Protein AF-A0A7S4LH95-F1 (afdb_monomer)

Nearest PDB structures (foldseek):
  6rey-assembly1_Q  TM=2.972E-01  e=4.333E-01  Homo sapiens
  3une-assembly1_P  TM=2.884E-01  e=1.531E+00  Mus musculus

pLDDT: mean 92.99, std 7.3, range [41.84, 98.12]

Foldseek 3Di:
DDDDDDDDDDPVCVVCCVPPDDDDPPDDDDDDAAALDQAAKKWKWKDFPVDIDIWMKTFPDGCPDPVDDNCLRHDTPNDDPVRIDTDDDDPVRSVVVHVVVVVVQVCCCVPVVDGDGIDIWMWGAHSVRDIDTD

Sequence (134 aa):
TDATSVEFLSADAIPVFLNKRERRPDSFLQKFVVPKLDHNTSIQCVWTPFMCLVNRRKNVNNLYDTRFSLHDKCVTHEGQPHQTTEVFVGPLVQKRCADVCRRMAAHMQTHERRVLLRIVAYFKMDQSGDTFFL

Mean predicted aligned error: 4.1 Å

Organism: NCBI:txid73025

Structure (mmCIF, N/CA/C/O backbone):
data_AF-A0A7S4LH95-F1
#
_entry.id   AF-A0A7S4LH95-F1
#
loop_
_atom_site.group_PDB
_atom_site.id
_atom_site.type_symbol
_atom_site.label_atom_id
_atom_site.label_alt_id
_atom_site.label_comp_id
_atom_site.label_asym_id
_atom_site.label_entity_id
_atom_site.label_seq_id
_atom_site.pdbx_PDB_ins_code
_atom_site.Cartn_x
_atom_site.Cartn_y
_atom_site.Cartn_z
_atom_site.occupancy
_atom_site.B_iso_or_equiv
_atom_site.auth_seq_id
_atom_site.auth_comp_id
_atom_site.auth_asym_id
_atom_site.auth_atom_id
_atom_site.pdbx_PDB_model_num
ATOM 1 N N . THR A 1 1 ? -13.349 10.222 -16.451 1.00 41.84 1 THR A N 1
ATOM 2 C CA . THR A 1 1 ? -12.191 9.494 -15.895 1.00 41.84 1 THR A CA 1
ATOM 3 C C . THR A 1 1 ? -12.717 8.703 -14.730 1.00 41.84 1 THR A C 1
ATOM 5 O O . THR A 1 1 ? -13.071 9.318 -13.733 1.00 41.84 1 THR A O 1
ATOM 8 N N . ASP A 1 2 ? -12.885 7.390 -14.878 1.00 51.78 2 ASP A N 1
ATOM 9 C CA . ASP A 1 2 ? -13.326 6.564 -13.752 1.00 51.78 2 ASP A CA 1
ATOM 10 C C . ASP A 1 2 ? -12.255 6.604 -12.666 1.00 51.78 2 ASP A C 1
ATOM 12 O O . ASP A 1 2 ? -11.110 6.201 -12.876 1.00 51.78 2 ASP A O 1
ATOM 16 N N . ALA A 1 3 ? -12.608 7.183 -11.522 1.00 67.69 3 ALA A N 1
ATOM 17 C CA . ALA A 1 3 ? -11.744 7.199 -10.359 1.00 67.69 3 ALA A CA 1
ATOM 18 C C . ALA A 1 3 ? -11.803 5.818 -9.700 1.00 67.69 3 ALA A C 1
ATOM 20 O O . ALA A 1 3 ? -12.885 5.326 -9.375 1.00 67.69 3 ALA A O 1
ATOM 21 N N . THR A 1 4 ? -10.644 5.196 -9.476 1.00 75.19 4 THR A N 1
ATOM 22 C CA . THR A 1 4 ? -10.551 4.006 -8.626 1.00 75.19 4 THR A CA 1
ATOM 23 C C . THR A 1 4 ? -11.109 4.350 -7.245 1.00 75.19 4 THR A C 1
ATOM 25 O O . THR A 1 4 ? -10.565 5.208 -6.553 1.00 75.19 4 THR A O 1
ATOM 28 N N . SER A 1 5 ? -12.203 3.699 -6.851 1.00 85.44 5 SER A N 1
ATOM 29 C CA . SER A 1 5 ? -12.816 3.870 -5.532 1.00 85.44 5 SER A CA 1
ATOM 30 C C . SER A 1 5 ? -12.521 2.661 -4.656 1.00 85.44 5 SER A C 1
ATOM 32 O O . SER A 1 5 ? -12.722 1.530 -5.101 1.00 85.44 5 SER A O 1
ATOM 34 N N . VAL A 1 6 ? -12.128 2.894 -3.408 1.00 90.00 6 VAL A N 1
ATOM 35 C CA . VAL A 1 6 ? -11.945 1.841 -2.404 1.00 90.00 6 VAL A CA 1
ATOM 36 C C . VAL A 1 6 ? -13.116 1.888 -1.430 1.00 90.00 6 VAL A C 1
ATOM 38 O O . VAL A 1 6 ? -13.492 2.956 -0.954 1.00 90.00 6 VAL A O 1
ATOM 41 N N . GLU A 1 7 ? -13.692 0.728 -1.132 1.00 91.56 7 GLU A N 1
ATOM 42 C CA . GLU A 1 7 ? -14.726 0.570 -0.112 1.00 91.56 7 GLU A CA 1
ATOM 43 C C . GLU A 1 7 ? -14.220 -0.382 0.969 1.00 91.56 7 GLU A C 1
ATOM 45 O O . GLU A 1 7 ? -13.649 -1.433 0.674 1.00 91.56 7 GLU A O 1
ATOM 50 N N . PHE A 1 8 ? -14.438 -0.013 2.229 1.00 93.62 8 PHE A N 1
ATOM 51 C CA . PHE A 1 8 ? -14.078 -0.838 3.373 1.00 93.62 8 PHE A CA 1
ATOM 52 C C . PHE A 1 8 ? -15.327 -1.507 3.928 1.00 93.62 8 PHE A C 1
ATOM 54 O O . PHE A 1 8 ? -16.322 -0.842 4.212 1.00 93.62 8 PHE A O 1
ATOM 61 N N . LEU A 1 9 ? -15.254 -2.825 4.100 1.00 93.44 9 LEU A N 1
ATOM 62 C CA . LEU A 1 9 ? -16.352 -3.646 4.596 1.00 93.44 9 LEU A CA 1
ATOM 63 C C . LEU A 1 9 ? -15.971 -4.270 5.936 1.00 93.44 9 LEU A C 1
ATOM 65 O O . LEU A 1 9 ? -14.866 -4.793 6.100 1.00 93.44 9 LEU A O 1
ATOM 69 N N . SER A 1 10 ? -16.904 -4.237 6.882 1.00 93.38 10 SER A N 1
ATOM 70 C CA . SER A 1 10 ? -16.844 -5.045 8.094 1.00 93.38 10 SER A CA 1
ATOM 71 C C . SER A 1 10 ? -17.266 -6.488 7.795 1.00 93.38 10 SER A C 1
ATOM 73 O O . SER A 1 10 ? -17.863 -6.782 6.757 1.00 93.38 10 SER A O 1
ATOM 75 N N . ALA A 1 11 ? -16.943 -7.415 8.699 1.00 92.69 11 ALA A N 1
ATOM 76 C CA . ALA A 1 11 ? -17.203 -8.841 8.490 1.00 92.69 11 ALA A CA 1
ATOM 77 C C . ALA A 1 11 ? -18.700 -9.155 8.298 1.00 92.69 11 ALA A C 1
ATOM 79 O O . ALA A 1 11 ? -19.061 -9.984 7.466 1.00 92.69 11 ALA A O 1
ATOM 80 N N . ASP A 1 12 ? -19.566 -8.452 9.023 1.00 94.06 12 ASP A N 1
ATOM 81 C CA . ASP A 1 12 ? -21.025 -8.544 8.947 1.00 94.06 12 ASP A CA 1
ATOM 82 C C . ASP A 1 12 ? -21.604 -7.997 7.631 1.00 94.06 12 ASP A C 1
ATOM 84 O O . ASP A 1 12 ? -22.668 -8.439 7.197 1.00 94.06 12 ASP A O 1
ATOM 88 N N . ALA A 1 13 ? -20.884 -7.106 6.941 1.00 92.12 13 ALA A N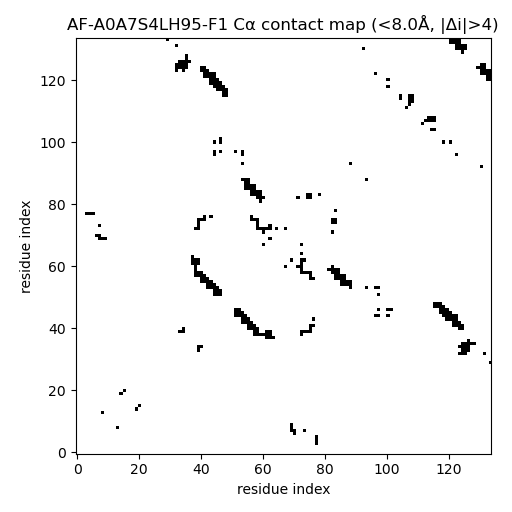 1
ATOM 89 C CA . ALA A 1 13 ? -21.297 -6.569 5.646 1.00 92.12 13 ALA A CA 1
ATOM 90 C C . ALA A 1 13 ? -20.976 -7.513 4.467 1.00 92.12 13 ALA A C 1
ATOM 92 O O . ALA A 1 13 ? -21.587 -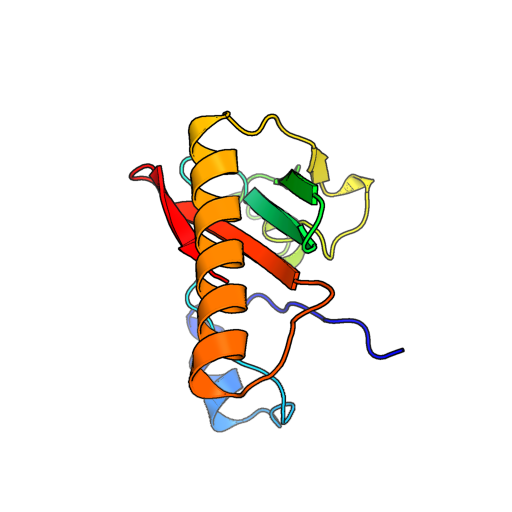7.401 3.400 1.00 92.12 13 ALA A O 1
ATOM 93 N N . ILE A 1 14 ? -20.057 -8.475 4.644 1.00 91.88 14 ILE A N 1
ATOM 94 C CA . ILE A 1 14 ? -19.603 -9.383 3.573 1.00 91.88 14 ILE A CA 1
ATOM 95 C C . ILE A 1 14 ? -20.754 -10.217 2.976 1.00 91.88 14 ILE A C 1
ATOM 97 O O . ILE A 1 14 ? -20.871 -10.246 1.748 1.00 91.88 14 ILE A O 1
ATOM 101 N N . PRO A 1 15 ? -21.644 -10.865 3.758 1.00 93.19 15 PRO A N 1
ATOM 102 C CA . PRO A 1 15 ? -22.735 -11.659 3.189 1.00 93.19 15 PRO A CA 1
ATOM 103 C C . PRO A 1 15 ? -23.695 -10.834 2.326 1.00 93.19 15 PRO A C 1
ATOM 105 O O . PRO A 1 15 ? -24.203 -11.329 1.320 1.00 93.19 15 PRO A O 1
ATOM 108 N N . VAL A 1 16 ? -23.935 -9.574 2.700 1.00 92.19 16 VAL A N 1
ATOM 109 C CA . VAL A 1 16 ? -24.783 -8.653 1.932 1.00 92.19 16 VAL A CA 1
ATOM 110 C C . VAL A 1 16 ? -24.082 -8.245 0.640 1.00 92.19 16 VAL A C 1
ATOM 112 O O . VAL A 1 16 ? -24.687 -8.333 -0.427 1.00 92.19 16 VAL A O 1
ATOM 115 N N . PHE A 1 17 ? -22.802 -7.872 0.719 1.00 90.25 17 PHE A N 1
ATOM 116 C CA . PHE A 1 17 ? -21.993 -7.520 -0.448 1.00 90.25 17 PHE A CA 1
ATOM 117 C C . PHE A 1 17 ? -21.943 -8.656 -1.479 1.00 90.25 17 PHE A C 1
ATOM 119 O O . PHE A 1 17 ? -22.135 -8.423 -2.670 1.00 90.25 17 PHE A O 1
ATOM 126 N N . LEU A 1 18 ? -21.736 -9.897 -1.027 1.00 89.62 18 LEU A N 1
ATOM 127 C CA . LEU A 1 18 ? -21.617 -11.047 -1.919 1.00 89.62 18 LEU A CA 1
ATOM 128 C C . LEU A 1 18 ? -22.945 -11.445 -2.569 1.00 89.62 18 LEU A C 1
ATOM 130 O O . LEU A 1 18 ? -22.938 -11.814 -3.742 1.00 89.62 18 LEU A O 1
ATOM 134 N N . ASN A 1 19 ? -24.059 -11.394 -1.837 1.00 90.88 19 ASN A N 1
ATOM 135 C CA . ASN A 1 19 ? -25.303 -12.028 -2.288 1.00 90.88 19 ASN A CA 1
ATOM 136 C C . ASN A 1 19 ? -26.385 -11.053 -2.757 1.00 90.88 19 ASN A C 1
ATOM 138 O O . ASN A 1 19 ? -27.288 -11.465 -3.476 1.00 90.88 19 ASN A O 1
ATOM 142 N N . LYS A 1 20 ? -26.349 -9.791 -2.312 1.00 88.38 20 LYS A N 1
ATOM 143 C CA . LYS A 1 20 ? -27.468 -8.852 -2.498 1.00 88.38 20 LYS A CA 1
ATOM 144 C C . LYS A 1 20 ? -27.118 -7.620 -3.322 1.00 88.38 20 LYS A C 1
ATOM 146 O O . LYS A 1 20 ? -28.026 -6.945 -3.793 1.00 88.38 20 LYS A O 1
ATOM 151 N N . ARG A 1 21 ? -25.832 -7.294 -3.462 1.00 85.25 21 ARG A N 1
ATOM 152 C CA . ARG A 1 21 ? -25.387 -6.080 -4.149 1.00 85.25 21 ARG A CA 1
ATOM 153 C C . ARG A 1 21 ? -24.977 -6.390 -5.582 1.00 85.25 21 ARG A C 1
ATOM 155 O O . ARG A 1 21 ? -24.271 -7.364 -5.836 1.00 85.25 21 ARG A O 1
ATOM 162 N N . GLU A 1 22 ? -25.381 -5.523 -6.504 1.00 84.19 22 GLU A N 1
ATOM 163 C CA . GLU A 1 22 ? -24.846 -5.533 -7.860 1.00 84.19 22 GLU A CA 1
ATOM 164 C C . GLU A 1 22 ? -23.349 -5.205 -7.813 1.00 84.19 22 GLU A C 1
ATOM 166 O O . GLU A 1 22 ? -22.921 -4.207 -7.224 1.00 84.19 22 GLU A O 1
ATOM 171 N N . ARG A 1 23 ? -22.538 -6.098 -8.380 1.00 79.94 23 ARG A N 1
ATOM 172 C CA . ARG A 1 23 ? -21.083 -5.976 -8.349 1.00 79.94 23 ARG A CA 1
ATOM 173 C C . ARG A 1 23 ? -20.633 -5.151 -9.537 1.00 79.94 23 ARG A C 1
ATOM 175 O O . ARG A 1 23 ? -21.098 -5.362 -10.654 1.00 79.94 23 ARG A O 1
ATOM 182 N N . ARG A 1 24 ? -19.664 -4.266 -9.316 1.00 82.06 24 ARG A N 1
ATOM 183 C CA . ARG A 1 24 ? -18.976 -3.636 -10.441 1.00 82.06 24 ARG A CA 1
ATOM 184 C C . ARG A 1 24 ? -18.147 -4.707 -11.161 1.00 82.06 24 ARG A C 1
ATOM 186 O O . ARG A 1 24 ? -17.419 -5.426 -10.469 1.00 82.06 24 ARG A O 1
ATOM 193 N N . PRO A 1 25 ? -18.243 -4.820 -12.496 1.00 79.06 25 PRO A N 1
ATOM 194 C CA . PRO A 1 25 ? -17.604 -5.899 -13.252 1.00 79.06 25 PRO A CA 1
ATOM 195 C C . PRO A 1 25 ? -16.081 -5.954 -13.057 1.00 79.06 25 PRO A C 1
ATOM 197 O O . PRO A 1 25 ? -15.523 -7.044 -13.013 1.00 79.06 25 PRO A O 1
ATOM 200 N N . ASP A 1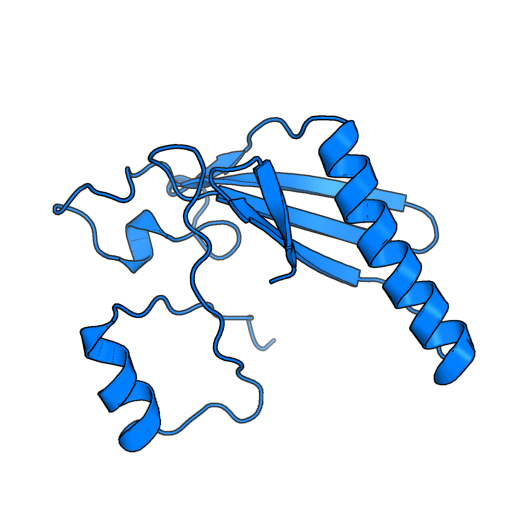 26 ? -15.440 -4.809 -12.801 1.00 84.88 26 ASP A N 1
ATOM 201 C CA . ASP A 1 26 ? -13.982 -4.687 -12.642 1.00 84.88 26 ASP A CA 1
ATOM 202 C C . ASP A 1 26 ? -13.545 -4.476 -11.180 1.00 84.88 26 ASP A C 1
ATOM 204 O O . ASP A 1 26 ? -12.567 -3.787 -10.889 1.00 84.88 26 ASP A O 1
ATOM 208 N N . SER A 1 27 ? -14.304 -5.032 -10.232 1.00 86.12 27 SER A N 1
ATOM 209 C CA . SER A 1 27 ? -13.972 -4.979 -8.805 1.00 86.12 27 SER A CA 1
ATOM 210 C C . SER A 1 27 ? -13.423 -6.308 -8.299 1.00 86.12 27 SER A C 1
ATOM 212 O O . SER A 1 27 ? -13.841 -7.383 -8.726 1.00 86.12 27 SER A O 1
ATOM 214 N N . PHE A 1 28 ? -12.501 -6.238 -7.343 1.00 88.56 28 PHE A N 1
ATOM 215 C CA . PHE A 1 28 ? -12.003 -7.401 -6.621 1.00 88.56 28 PHE A CA 1
ATOM 216 C C . PHE A 1 28 ? -12.139 -7.174 -5.118 1.00 88.56 28 PHE A C 1
ATOM 218 O O . PHE A 1 28 ? -12.021 -6.054 -4.623 1.00 88.56 28 PHE A O 1
ATOM 225 N N . LEU A 1 29 ? -12.419 -8.255 -4.391 1.00 90.38 29 LEU A N 1
ATOM 226 C CA . LEU A 1 29 ? -12.452 -8.243 -2.936 1.00 90.38 29 LEU A CA 1
ATOM 227 C C . LEU A 1 29 ? -11.092 -8.679 -2.409 1.00 90.38 29 LEU A C 1
ATOM 229 O O . LEU A 1 29 ? -10.568 -9.719 -2.807 1.00 90.38 29 LEU A O 1
ATOM 233 N N . GLN A 1 30 ? -10.563 -7.919 -1.460 1.00 91.62 30 GLN A N 1
ATOM 234 C CA . GLN A 1 30 ? -9.311 -8.243 -0.803 1.00 91.62 30 GLN A CA 1
ATOM 235 C C . GLN A 1 30 ? -9.489 -8.271 0.711 1.00 91.62 30 GLN A C 1
ATOM 237 O O . GLN A 1 30 ? -10.165 -7.426 1.299 1.00 91.62 30 GLN A O 1
ATOM 242 N N . LYS A 1 31 ? -8.841 -9.240 1.364 1.00 93.44 31 LYS A N 1
ATOM 243 C CA . LYS A 1 31 ? -8.745 -9.270 2.823 1.00 93.44 31 LYS A CA 1
ATOM 244 C C . LYS A 1 31 ? -7.995 -8.033 3.320 1.00 93.44 31 LYS A C 1
ATOM 246 O O . LYS A 1 31 ? -6.903 -7.725 2.847 1.00 93.44 31 LYS A O 1
ATOM 251 N N . PHE A 1 32 ? -8.546 -7.372 4.333 1.00 94.50 32 PHE A N 1
ATOM 252 C CA . PHE A 1 32 ? -7.868 -6.263 4.990 1.00 94.50 32 PHE A CA 1
ATOM 253 C C . PHE A 1 32 ? -6.586 -6.742 5.692 1.00 94.50 32 PHE A C 1
ATOM 255 O O . PHE A 1 32 ? -6.628 -7.625 6.552 1.00 94.50 32 PHE A O 1
ATOM 262 N N . VAL A 1 33 ? -5.447 -6.144 5.340 1.00 95.94 33 VAL A N 1
ATOM 263 C CA . VAL A 1 33 ? -4.169 -6.362 6.033 1.00 95.94 33 VAL A CA 1
ATOM 264 C C . VAL A 1 33 ? -4.101 -5.415 7.225 1.00 95.94 33 VAL A C 1
ATOM 266 O O . VAL A 1 33 ? -4.089 -4.193 7.049 1.00 95.94 33 VAL A O 1
ATOM 269 N N . VAL A 1 34 ? -4.089 -5.986 8.430 1.00 94.19 34 VAL A N 1
ATOM 270 C CA . VAL A 1 34 ? -4.026 -5.223 9.680 1.00 94.19 34 VAL A CA 1
ATOM 271 C C . VAL A 1 34 ? -2.618 -4.642 9.840 1.00 94.19 34 VAL A C 1
ATOM 273 O O . VAL A 1 34 ? -1.654 -5.408 9.816 1.00 94.19 34 VAL A O 1
ATOM 276 N N . PRO A 1 35 ? -2.475 -3.314 9.994 1.00 93.81 35 PRO A N 1
ATOM 277 C CA . PRO A 1 35 ? -1.173 -2.675 10.155 1.00 93.81 35 PRO A CA 1
ATOM 278 C C . PRO A 1 35 ? -0.484 -3.087 11.464 1.00 93.81 35 PRO A C 1
ATOM 280 O O . PRO A 1 35 ? -1.124 -3.508 12.426 1.00 93.81 35 PRO A O 1
ATOM 283 N N . LYS A 1 36 ? 0.840 -2.898 11.517 1.00 89.06 36 LYS A N 1
ATOM 284 C CA . LYS A 1 36 ? 1.641 -3.083 12.739 1.00 89.06 36 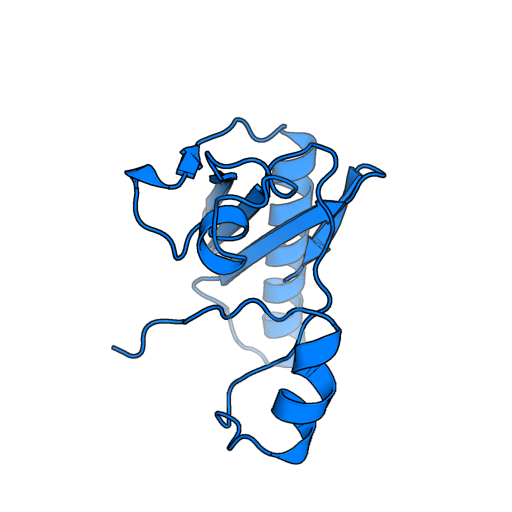LYS A CA 1
ATOM 285 C C . LYS A 1 36 ? 1.277 -2.118 13.869 1.00 89.06 36 LYS A C 1
ATOM 287 O O . LYS A 1 36 ? 1.413 -2.463 15.037 1.00 89.06 36 LYS A O 1
ATOM 292 N N . LEU A 1 37 ? 0.884 -0.900 13.510 1.00 91.44 37 LEU A N 1
ATOM 293 C CA . LEU A 1 37 ? 0.485 0.141 14.452 1.00 91.44 37 LEU A CA 1
ATOM 294 C C . LEU A 1 37 ? -1.036 0.299 14.453 1.00 91.44 37 LEU A C 1
ATOM 296 O O . LEU A 1 37 ? -1.756 -0.362 13.716 1.00 91.44 37 LEU A O 1
ATOM 300 N N . ASP A 1 38 ? -1.516 1.204 15.283 1.00 95.81 38 ASP A N 1
ATOM 301 C CA . ASP A 1 38 ? -2.920 1.515 15.515 1.00 95.81 38 ASP A CA 1
ATOM 302 C C . ASP A 1 38 ? -3.577 2.371 14.422 1.00 95.81 38 ASP A C 1
ATOM 304 O O . ASP A 1 38 ? -4.785 2.568 14.446 1.00 95.81 38 ASP A O 1
ATOM 308 N N . HIS A 1 39 ? -2.821 2.844 13.434 1.00 96.94 39 HIS A N 1
ATOM 309 C CA . HIS A 1 39 ? -3.337 3.605 12.296 1.00 96.94 39 HIS A CA 1
ATOM 310 C C . HIS A 1 39 ? -3.217 2.811 10.998 1.00 96.94 39 HIS A C 1
ATOM 312 O O . HIS A 1 39 ? -2.189 2.169 10.749 1.00 96.94 39 HIS A O 1
ATOM 318 N N . ASN A 1 40 ? -4.222 2.907 10.118 1.00 96.94 40 ASN A N 1
ATOM 319 C CA . ASN A 1 40 ? -4.092 2.306 8.797 1.00 96.94 40 ASN A CA 1
ATOM 320 C C . ASN A 1 40 ? -2.965 2.975 8.003 1.00 96.94 40 ASN A C 1
ATOM 322 O O . ASN A 1 40 ? -2.791 4.195 8.031 1.00 96.94 40 ASN A O 1
ATOM 326 N N . THR A 1 41 ? -2.205 2.160 7.278 1.00 96.44 41 THR A N 1
ATOM 327 C CA . THR A 1 41 ? -1.143 2.629 6.393 1.00 96.44 41 THR A CA 1
ATOM 328 C C . THR A 1 41 ? -1.203 1.894 5.068 1.00 96.44 41 THR A C 1
ATOM 330 O O . THR A 1 41 ? -1.663 0.755 4.988 1.00 96.44 41 THR A O 1
ATOM 333 N N . SER A 1 42 ? -0.713 2.546 4.024 1.00 96.12 42 SER A N 1
ATOM 334 C CA . SER A 1 42 ? -0.467 1.923 2.729 1.00 96.12 42 SER A CA 1
ATOM 335 C C . SER A 1 42 ? 0.763 2.539 2.094 1.00 96.12 42 SER A C 1
ATOM 337 O O . SER A 1 42 ? 1.112 3.692 2.358 1.00 96.12 42 SER A O 1
ATOM 339 N N . ILE A 1 43 ? 1.407 1.767 1.236 1.00 97.38 43 ILE A N 1
ATOM 340 C CA . ILE A 1 43 ? 2.568 2.176 0.464 1.00 97.38 43 ILE A CA 1
ATOM 341 C C . ILE A 1 43 ? 2.157 2.169 -1.004 1.00 97.38 43 ILE A C 1
ATOM 343 O O . ILE A 1 43 ? 1.732 1.138 -1.512 1.00 97.38 43 ILE A O 1
ATOM 347 N N . GLN A 1 44 ? 2.293 3.296 -1.686 1.00 97.38 44 GLN A N 1
ATOM 348 C CA . GLN A 1 44 ? 2.147 3.390 -3.130 1.00 97.38 44 GLN A CA 1
ATOM 349 C C . GLN A 1 44 ? 3.527 3.310 -3.779 1.00 97.38 44 GLN A C 1
ATOM 351 O O . GLN A 1 44 ? 4.443 4.045 -3.413 1.00 97.38 44 GLN A O 1
ATOM 356 N N . CYS A 1 45 ? 3.653 2.440 -4.771 1.00 97.81 45 CYS A N 1
ATOM 357 C CA . CYS A 1 45 ? 4.816 2.316 -5.630 1.00 97.81 45 CYS A CA 1
ATOM 358 C C . CYS A 1 45 ? 4.425 2.742 -7.048 1.00 97.81 45 CYS A C 1
ATOM 360 O O . CYS A 1 45 ? 3.602 2.091 -7.694 1.00 97.81 45 CYS A O 1
ATOM 362 N N . VAL A 1 46 ? 5.011 3.833 -7.533 1.00 97.62 46 VAL A N 1
ATOM 363 C CA . VAL A 1 46 ? 4.878 4.282 -8.919 1.00 97.62 46 VAL A CA 1
ATOM 364 C C . VAL A 1 46 ? 6.152 3.901 -9.654 1.00 97.62 46 VAL A C 1
ATOM 366 O O . VAL A 1 46 ? 7.204 4.508 -9.460 1.00 97.62 46 VAL A O 1
ATOM 369 N N . TRP A 1 47 ? 6.056 2.877 -10.491 1.00 98.12 47 TRP A N 1
ATOM 370 C CA . TRP A 1 47 ? 7.177 2.338 -11.249 1.00 98.12 47 TRP A CA 1
ATOM 371 C C . TRP A 1 47 ? 7.053 2.683 -12.732 1.00 98.12 47 TRP A C 1
ATOM 373 O O . TRP A 1 47 ? 5.962 2.672 -13.301 1.00 98.12 47 TRP A O 1
ATOM 383 N N . THR A 1 48 ? 8.194 2.957 -13.352 1.00 97.44 48 THR A N 1
ATOM 384 C CA . THR A 1 48 ? 8.412 3.079 -14.798 1.00 97.44 48 THR A CA 1
ATOM 385 C C . THR A 1 48 ? 9.737 2.380 -15.138 1.00 97.44 48 THR A C 1
ATOM 387 O O . THR A 1 48 ? 10.528 2.121 -14.224 1.00 97.44 48 THR A O 1
ATOM 390 N N . PRO A 1 49 ? 10.058 2.142 -16.420 1.00 95.25 49 PRO A N 1
ATOM 391 C CA . PRO A 1 49 ? 11.356 1.580 -16.801 1.00 95.25 49 PRO A CA 1
ATOM 392 C C . PRO A 1 49 ? 12.576 2.371 -16.294 1.00 95.25 49 PRO A C 1
ATOM 394 O O . PRO A 1 49 ? 13.640 1.788 -16.106 1.00 95.25 49 PRO A O 1
ATOM 397 N N . PHE A 1 50 ? 12.425 3.677 -16.047 1.00 94.69 50 PHE A N 1
ATOM 398 C CA . PHE A 1 50 ? 13.531 4.575 -15.695 1.00 94.69 50 PHE A CA 1
ATOM 399 C C . PHE A 1 50 ? 13.593 4.934 -14.207 1.00 94.69 50 PHE A C 1
ATOM 401 O O . PHE A 1 50 ? 14.658 5.278 -13.700 1.00 94.69 50 PHE A O 1
ATOM 408 N N . MET A 1 51 ? 12.467 4.874 -13.493 1.00 95.19 51 MET A N 1
ATOM 409 C CA . MET A 1 51 ? 12.388 5.285 -12.090 1.00 95.19 51 MET A CA 1
ATOM 410 C C . MET A 1 51 ? 11.342 4.504 -11.299 1.00 95.19 51 MET A C 1
ATOM 412 O O . MET A 1 51 ? 10.371 3.987 -11.852 1.00 95.19 51 MET A O 1
ATOM 416 N N . CYS A 1 52 ? 11.515 4.487 -9.979 1.00 96.12 52 CYS A N 1
ATOM 417 C CA . CYS A 1 52 ? 10.564 3.916 -9.039 1.00 96.12 52 CYS A CA 1
ATOM 418 C C . CYS A 1 52 ? 10.412 4.847 -7.834 1.00 96.12 52 CYS A C 1
ATOM 420 O O . CYS A 1 52 ? 11.362 5.024 -7.074 1.00 96.12 52 CYS A O 1
ATOM 422 N N . LEU A 1 53 ? 9.224 5.422 -7.659 1.00 97.00 53 LEU A N 1
ATOM 423 C CA . LEU A 1 53 ? 8.873 6.262 -6.517 1.00 97.00 53 LEU A CA 1
ATOM 424 C C . LEU A 1 53 ? 8.051 5.446 -5.522 1.00 97.00 53 LEU A C 1
ATOM 426 O O . LEU A 1 53 ? 7.094 4.782 -5.918 1.00 97.00 53 LEU A O 1
ATOM 430 N N . VAL A 1 54 ? 8.402 5.504 -4.239 1.00 97.62 54 VAL A N 1
ATOM 431 C CA . VAL A 1 54 ? 7.696 4.769 -3.185 1.00 97.62 54 VAL A CA 1
ATOM 432 C C . VAL A 1 54 ? 7.309 5.724 -2.066 1.00 97.62 54 VAL A C 1
ATOM 434 O O . VAL A 1 54 ? 8.172 6.226 -1.353 1.00 97.62 54 VAL A O 1
ATOM 437 N N . ASN A 1 55 ? 6.007 5.926 -1.888 1.00 96.94 55 ASN A N 1
ATOM 438 C CA . ASN A 1 55 ? 5.437 6.824 -0.888 1.00 96.94 55 ASN A CA 1
ATOM 439 C C . ASN A 1 55 ? 4.568 6.032 0.083 1.00 96.94 55 ASN A C 1
ATOM 441 O O . ASN A 1 55 ? 3.895 5.087 -0.320 1.00 96.94 55 ASN A O 1
ATOM 445 N N . ARG A 1 56 ? 4.531 6.423 1.356 1.00 97.00 56 ARG A N 1
ATOM 446 C CA . ARG A 1 56 ? 3.628 5.826 2.348 1.00 97.00 56 ARG A CA 1
ATOM 447 C C . ARG A 1 56 ? 2.737 6.891 2.944 1.00 97.00 56 ARG A C 1
ATOM 449 O O . ARG A 1 56 ? 3.218 7.947 3.344 1.00 97.00 56 ARG A O 1
ATOM 456 N N . ARG A 1 57 ? 1.452 6.565 3.061 1.00 97.06 57 ARG A N 1
ATOM 457 C CA . ARG A 1 57 ? 0.476 7.364 3.800 1.00 97.06 57 ARG A CA 1
ATOM 458 C C . ARG A 1 57 ? -0.021 6.618 5.027 1.00 97.06 57 ARG A C 1
ATOM 460 O O . ARG A 1 57 ? -0.155 5.393 5.003 1.00 97.06 57 ARG A O 1
ATOM 467 N N . LYS A 1 58 ? -0.284 7.377 6.087 1.00 97.50 58 LYS A N 1
ATOM 468 C CA . LYS A 1 58 ? -0.906 6.932 7.335 1.00 97.50 58 LYS A CA 1
ATOM 469 C C . LYS A 1 58 ? -2.176 7.727 7.576 1.00 97.50 58 LYS A C 1
ATOM 471 O O . LYS A 1 58 ? -2.165 8.943 7.423 1.00 97.50 58 LYS A O 1
ATOM 476 N N . ASN A 1 59 ? -3.243 7.048 7.969 1.00 97.94 59 ASN A N 1
ATOM 477 C CA . ASN A 1 59 ? -4.482 7.692 8.382 1.00 97.94 59 ASN A CA 1
ATOM 478 C C . ASN A 1 59 ? -4.288 8.452 9.709 1.00 97.94 59 ASN A C 1
ATOM 480 O O . ASN A 1 59 ? -3.581 7.977 10.598 1.00 97.94 59 ASN A O 1
ATOM 484 N N . VAL A 1 60 ? -4.887 9.635 9.845 1.00 97.56 60 VAL A N 1
ATOM 485 C CA . VAL A 1 60 ? -4.791 10.440 11.079 1.00 97.56 60 VAL A CA 1
ATOM 486 C C . VAL A 1 60 ? -5.593 9.847 12.236 1.00 97.56 60 VAL A C 1
ATOM 488 O O . VAL A 1 60 ? -5.206 10.006 13.391 1.00 97.56 60 VAL A O 1
ATOM 491 N N . ASN A 1 61 ? -6.673 9.130 11.938 1.00 97.62 61 ASN A N 1
ATOM 492 C CA . ASN A 1 61 ? -7.539 8.491 12.916 1.00 97.62 61 ASN A CA 1
ATOM 493 C C . ASN A 1 61 ? -6.993 7.115 13.300 1.00 97.62 61 ASN A C 1
ATOM 495 O O . ASN A 1 61 ? -6.460 6.371 12.471 1.00 97.62 61 ASN A O 1
ATOM 499 N N . ASN A 1 62 ? -7.132 6.775 14.578 1.00 96.81 62 ASN A N 1
ATOM 500 C CA . ASN A 1 62 ? -6.812 5.448 15.086 1.00 96.81 62 ASN A CA 1
ATOM 501 C C . ASN A 1 62 ? -7.866 4.446 14.580 1.00 96.81 62 ASN A C 1
ATOM 503 O O . ASN A 1 62 ? -9.063 4.727 14.617 1.00 96.81 62 ASN A O 1
ATOM 507 N N . LEU A 1 63 ? -7.430 3.276 14.112 1.00 95.62 63 LEU A N 1
ATOM 508 C CA . LEU A 1 63 ? -8.260 2.228 13.512 1.00 95.62 63 LEU A CA 1
ATOM 509 C C . LEU A 1 63 ? -9.345 1.708 14.470 1.00 95.62 63 LEU A C 1
ATOM 511 O O . LEU A 1 63 ? -10.441 1.329 14.041 1.00 95.62 63 LEU A O 1
ATOM 515 N N . TYR A 1 64 ? -9.058 1.736 15.768 1.00 94.69 64 TYR A N 1
ATOM 516 C CA . TYR A 1 64 ? -9.919 1.230 16.832 1.00 94.69 64 TYR A CA 1
ATOM 517 C C . TYR A 1 64 ? -10.814 2.307 17.455 1.00 94.69 64 TYR A C 1
ATOM 519 O O . TYR A 1 64 ? -11.659 1.986 18.285 1.00 94.69 64 TYR A O 1
ATOM 527 N N . ASP A 1 65 ? -10.683 3.569 17.042 1.00 95.94 65 ASP A N 1
ATOM 528 C CA . ASP A 1 65 ? -11.542 4.644 17.535 1.00 95.94 65 ASP A CA 1
ATOM 529 C C . ASP A 1 65 ? -12.982 4.452 17.034 1.00 95.94 65 ASP A C 1
ATOM 531 O O . ASP A 1 65 ? -13.239 4.378 15.834 1.00 95.94 65 ASP A O 1
ATOM 535 N N . THR A 1 66 ? -13.956 4.329 17.929 1.00 94.94 66 THR A N 1
ATOM 536 C CA . THR A 1 66 ? -15.356 4.078 17.550 1.00 94.94 66 THR A CA 1
ATOM 537 C C . THR A 1 66 ? -16.100 5.341 17.124 1.00 94.94 66 THR A C 1
ATOM 539 O O . THR A 1 66 ? -17.218 5.241 16.627 1.00 94.94 66 THR A O 1
ATOM 542 N N . ARG A 1 67 ? -15.500 6.525 17.296 1.00 96.50 67 ARG A N 1
ATOM 543 C CA . ARG A 1 67 ? -16.115 7.813 16.937 1.00 96.50 67 ARG A CA 1
ATOM 544 C C . ARG A 1 67 ? -1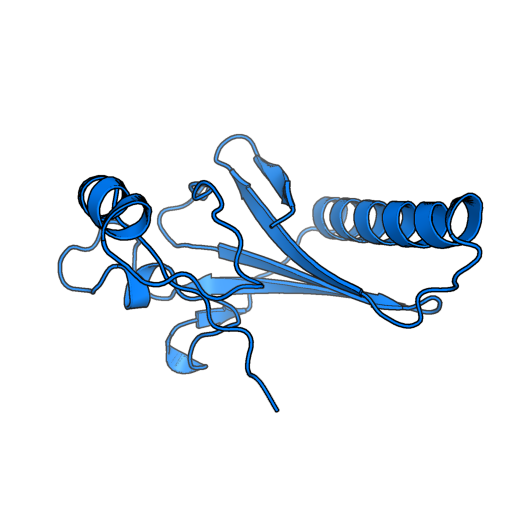6.113 8.072 15.433 1.00 96.50 67 ARG A C 1
ATOM 546 O O . ARG A 1 67 ? -16.909 8.872 14.954 1.00 96.50 67 ARG A O 1
ATOM 553 N N . PHE A 1 68 ? -15.220 7.411 14.700 1.00 95.25 68 PHE A N 1
ATOM 554 C CA . PHE A 1 68 ? -15.060 7.576 13.259 1.00 95.25 68 PHE A CA 1
ATOM 555 C C . PHE A 1 68 ? -15.614 6.371 12.501 1.00 95.25 68 PHE A C 1
ATOM 557 O O . PHE A 1 68 ? -15.552 5.231 12.974 1.00 95.25 68 PHE A O 1
ATOM 564 N N . SER A 1 69 ? -16.118 6.618 11.290 1.00 94.69 69 SER A N 1
ATOM 565 C CA . SER A 1 69 ? -16.587 5.551 10.408 1.00 94.69 69 SER A CA 1
ATOM 566 C C . SER A 1 69 ? -15.437 4.621 9.993 1.00 94.69 69 SER A C 1
ATOM 568 O O . SER A 1 69 ? -14.259 4.980 10.069 1.00 94.69 69 SER A O 1
ATOM 570 N N . LEU A 1 70 ? -15.761 3.409 9.527 1.00 94.31 70 LEU A N 1
ATOM 571 C CA . LEU A 1 70 ? -14.745 2.485 9.007 1.00 94.31 70 LEU A CA 1
ATOM 572 C C . LEU A 1 70 ? -13.952 3.125 7.859 1.00 94.31 70 LEU A C 1
ATOM 574 O O . LEU A 1 70 ? -12.729 3.033 7.825 1.00 94.31 70 LEU A O 1
ATOM 578 N N . HIS A 1 71 ? -14.648 3.830 6.968 1.00 94.69 71 HIS A N 1
ATOM 579 C CA . HIS A 1 71 ? -14.028 4.558 5.871 1.00 94.69 71 HIS A CA 1
ATOM 580 C C . HIS A 1 71 ? -13.024 5.602 6.382 1.00 94.69 71 HIS A C 1
ATOM 582 O O . HIS A 1 71 ? -11.857 5.567 5.998 1.00 94.69 71 HIS A O 1
ATOM 588 N N . ASP A 1 72 ? -13.427 6.468 7.315 1.00 95.62 72 ASP A N 1
ATOM 589 C CA . ASP A 1 72 ? -12.580 7.571 7.795 1.00 95.62 72 ASP A CA 1
ATOM 590 C C . ASP A 1 72 ? -11.312 7.106 8.515 1.00 95.62 72 ASP A C 1
ATOM 592 O O . ASP A 1 72 ? -10.326 7.842 8.558 1.00 95.62 72 ASP A O 1
ATOM 596 N N . LYS A 1 73 ? -11.318 5.888 9.065 1.00 95.88 73 LYS A N 1
ATOM 597 C CA . LYS A 1 73 ? -10.165 5.275 9.741 1.00 95.88 73 LYS A CA 1
ATOM 598 C C . LYS A 1 73 ? -9.282 4.441 8.824 1.00 95.88 73 LYS A C 1
ATOM 600 O O . LYS A 1 73 ? -8.109 4.209 9.126 1.00 95.88 73 LYS A O 1
ATOM 605 N N . CYS A 1 74 ? -9.843 3.939 7.730 1.00 96.00 74 CYS A N 1
ATOM 606 C CA . CYS A 1 74 ? -9.132 3.075 6.801 1.00 96.00 74 CYS A CA 1
ATOM 607 C C . CYS A 1 74 ? -8.610 3.819 5.572 1.00 96.00 74 CYS A C 1
ATOM 609 O O . CYS A 1 74 ? -7.732 3.287 4.902 1.00 96.00 74 CYS A O 1
ATOM 611 N N . VAL A 1 75 ? -9.070 5.034 5.290 1.00 95.38 75 VAL A N 1
ATOM 612 C CA . VAL A 1 75 ? -8.682 5.733 4.065 1.00 95.38 75 VAL A CA 1
ATOM 613 C C . VAL A 1 75 ? -7.181 6.081 4.015 1.00 95.38 75 VAL A C 1
ATOM 615 O O . VAL A 1 75 ? -6.604 6.466 5.039 1.00 95.38 75 VAL A O 1
ATOM 618 N N . THR A 1 76 ? -6.532 5.953 2.850 1.00 95.31 76 THR A N 1
ATOM 619 C CA . THR A 1 76 ? -5.133 6.373 2.626 1.00 95.31 76 THR A CA 1
ATOM 620 C C . THR A 1 76 ? -4.913 7.227 1.362 1.00 95.31 76 THR A C 1
ATOM 622 O O . THR A 1 76 ? -4.989 8.452 1.420 1.00 95.31 76 THR A O 1
ATOM 625 N N . HIS A 1 77 ? -4.568 6.648 0.210 1.00 93.81 77 HIS A N 1
ATOM 626 C CA . HIS A 1 77 ? -4.248 7.439 -0.995 1.00 93.81 77 HIS A CA 1
ATOM 627 C C . HIS A 1 77 ? -5.492 7.979 -1.702 1.00 93.81 77 HIS A C 1
ATOM 629 O O . HIS A 1 77 ? -5.414 8.980 -2.406 1.00 93.81 77 HIS A O 1
ATOM 635 N N . GLU A 1 78 ? -6.617 7.313 -1.498 1.00 91.69 78 GLU A N 1
ATOM 636 C CA . GLU A 1 78 ? -7.945 7.628 -2.006 1.00 91.69 78 GLU A CA 1
ATOM 637 C C . GLU A 1 78 ? -8.677 8.690 -1.166 1.00 91.69 78 GLU A C 1
ATOM 639 O O . GLU A 1 78 ? -9.726 9.184 -1.572 1.00 91.69 78 GLU A O 1
ATOM 644 N N . GLY A 1 79 ? -8.125 9.047 -0.002 1.00 90.00 79 GLY A N 1
ATOM 645 C CA . GLY A 1 79 ? -8.705 10.017 0.923 1.00 90.00 79 GLY A CA 1
ATOM 646 C C . GLY A 1 79 ? -8.288 11.456 0.656 1.00 90.00 79 GLY A C 1
ATOM 647 O O . GLY A 1 79 ? -7.368 11.750 -0.112 1.00 90.00 79 GLY A O 1
ATOM 648 N N . GLN A 1 80 ? -8.948 12.372 1.360 1.00 91.88 80 GLN A N 1
ATOM 649 C CA . GLN A 1 80 ? -8.611 13.789 1.333 1.00 91.88 80 GLN A CA 1
ATOM 650 C C . GLN A 1 80 ? -7.279 14.057 2.056 1.00 91.88 80 GLN A C 1
ATOM 652 O O . GLN A 1 80 ? -6.934 13.345 3.005 1.00 91.88 80 GLN A O 1
ATOM 657 N N . PRO A 1 81 ? -6.538 15.119 1.682 1.00 91.75 81 PRO A N 1
ATOM 658 C CA . PRO A 1 81 ? -5.233 15.414 2.274 1.00 91.75 81 PRO A CA 1
ATOM 659 C C . PRO A 1 81 ? -5.238 15.533 3.803 1.00 91.75 81 PRO A C 1
ATOM 661 O O . PRO A 1 81 ? -4.292 15.103 4.442 1.00 91.75 81 PRO A O 1
ATOM 664 N N . HIS A 1 82 ? -6.309 16.057 4.407 1.00 94.50 82 HIS A N 1
ATOM 665 C CA . HIS A 1 82 ? -6.409 16.222 5.863 1.00 94.50 82 HIS A CA 1
ATOM 666 C C . HIS A 1 82 ? -6.663 14.908 6.624 1.00 94.50 82 HIS A C 1
ATOM 668 O O . HIS A 1 82 ? -6.499 14.866 7.840 1.00 94.50 82 HIS A O 1
ATOM 674 N N . GLN A 1 83 ? -7.067 13.837 5.934 1.00 95.75 83 GLN A N 1
ATOM 675 C CA . GLN A 1 83 ? -7.344 12.536 6.553 1.00 95.75 83 GLN A CA 1
ATOM 676 C C . GLN A 1 83 ? -6.076 11.692 6.711 1.00 95.75 83 GLN A C 1
ATOM 678 O O . GLN A 1 83 ? -6.100 10.639 7.351 1.00 95.75 83 GLN A O 1
ATOM 683 N N . THR A 1 84 ? -4.960 12.114 6.107 1.00 96.88 84 THR A N 1
ATOM 684 C CA . THR A 1 84 ? -3.740 11.309 6.056 1.00 96.88 84 THR A CA 1
ATOM 685 C C . THR A 1 84 ? -2.483 12.152 6.153 1.00 96.88 84 THR A C 1
ATOM 687 O O . THR A 1 84 ? -2.475 13.338 5.851 1.00 96.88 84 THR A O 1
ATOM 690 N N . THR A 1 85 ? -1.390 11.524 6.563 1.00 97.12 85 THR A N 1
ATOM 691 C CA . THR A 1 85 ? -0.061 12.130 6.570 1.00 97.12 85 THR A CA 1
ATOM 692 C C . THR A 1 85 ? 0.922 11.248 5.822 1.00 97.12 85 THR A C 1
ATOM 694 O O . THR A 1 85 ? 0.806 10.017 5.815 1.00 97.12 85 THR A O 1
ATOM 697 N N . GLU A 1 86 ? 1.892 11.876 5.164 1.00 96.50 86 GLU A N 1
ATOM 698 C CA . GLU A 1 86 ? 3.012 11.152 4.576 1.00 96.50 86 GLU A CA 1
ATOM 699 C C . GLU A 1 86 ? 3.962 10.681 5.671 1.00 96.50 86 GLU A C 1
ATOM 701 O O . GLU A 1 86 ? 4.219 11.376 6.655 1.00 96.50 86 GLU A O 1
ATOM 706 N N . VAL A 1 87 ? 4.473 9.466 5.505 1.00 95.56 87 VAL A N 1
ATOM 707 C CA . VAL A 1 87 ? 5.374 8.846 6.471 1.00 95.56 8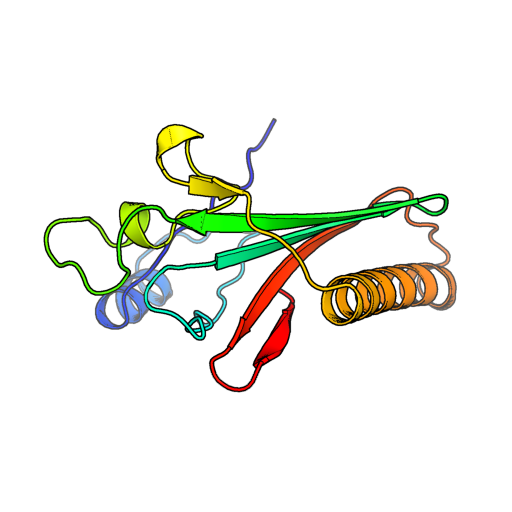7 VAL A CA 1
ATOM 708 C C . VAL A 1 87 ? 6.566 8.254 5.758 1.00 95.56 87 VAL A C 1
ATOM 710 O O . VAL A 1 87 ? 6.470 7.753 4.638 1.00 95.56 87 VAL A O 1
ATOM 713 N N . PHE A 1 88 ? 7.689 8.241 6.464 1.00 94.50 88 PHE A N 1
ATOM 714 C CA . PHE A 1 88 ? 8.922 7.670 5.959 1.00 94.50 88 PHE A CA 1
ATOM 715 C C . PHE A 1 88 ? 8.771 6.188 5.571 1.00 94.50 88 PHE A C 1
ATOM 717 O O . PHE A 1 88 ? 8.161 5.377 6.284 1.00 94.50 88 PHE A O 1
ATOM 724 N N . VAL A 1 89 ? 9.390 5.829 4.444 1.00 94.81 89 VAL A N 1
ATOM 725 C CA . VAL A 1 89 ? 9.517 4.450 3.963 1.00 94.81 89 VAL A CA 1
ATOM 726 C C . VAL A 1 89 ? 10.975 4.036 4.060 1.00 94.81 89 VAL A C 1
ATOM 728 O O . VAL A 1 89 ? 11.827 4.612 3.393 1.00 94.81 89 VAL A O 1
ATOM 731 N N . GLY A 1 90 ? 11.265 3.006 4.855 1.00 94.00 90 GLY A N 1
ATOM 732 C CA . GLY A 1 90 ? 12.625 2.483 4.983 1.00 94.00 90 GLY A CA 1
ATOM 733 C C . GLY A 1 90 ? 13.170 1.935 3.651 1.00 94.00 90 GLY A C 1
ATOM 734 O O . GLY A 1 90 ? 12.404 1.306 2.912 1.00 94.00 90 GLY A O 1
ATOM 735 N N . PRO A 1 91 ? 14.479 2.079 3.356 1.00 95.19 91 PRO A N 1
ATOM 736 C CA . PRO A 1 91 ? 15.072 1.671 2.075 1.00 95.19 91 PRO A CA 1
ATOM 737 C C . PRO A 1 91 ? 14.820 0.206 1.694 1.00 95.19 91 PRO A C 1
ATOM 739 O O . PRO A 1 91 ? 14.564 -0.103 0.532 1.00 95.19 91 PRO A O 1
ATOM 742 N N . LEU A 1 92 ? 14.826 -0.705 2.675 1.00 93.69 92 LEU A N 1
ATOM 743 C CA . LEU A 1 92 ? 14.541 -2.126 2.446 1.00 93.69 92 LEU A CA 1
ATOM 744 C C . LEU A 1 92 ? 13.124 -2.348 1.896 1.00 93.69 92 LEU A C 1
ATOM 746 O O . LEU A 1 92 ? 12.931 -3.146 0.982 1.00 93.69 92 LEU A O 1
ATOM 750 N N . VAL A 1 93 ? 12.136 -1.628 2.431 1.00 94.12 93 VAL A N 1
ATOM 751 C CA . VAL A 1 93 ? 10.741 -1.724 1.982 1.00 94.12 93 VAL A CA 1
ATOM 752 C C . VAL A 1 93 ? 10.584 -1.095 0.601 1.00 94.12 93 VAL A C 1
ATOM 754 O O . VAL A 1 93 ? 9.913 -1.678 -0.249 1.00 94.12 93 VAL A O 1
ATOM 757 N N . GLN A 1 94 ? 11.252 0.036 0.343 1.00 96.00 94 GLN A N 1
ATOM 758 C CA . GLN A 1 94 ? 11.275 0.644 -0.992 1.00 96.00 94 GLN A CA 1
ATOM 759 C C . GLN A 1 94 ? 11.820 -0.338 -2.037 1.00 96.00 94 GLN A C 1
ATOM 761 O O . GLN A 1 94 ? 11.183 -0.558 -3.066 1.00 96.00 94 GLN A O 1
ATOM 766 N N . LYS A 1 95 ? 12.949 -0.996 -1.735 1.00 95.56 95 LYS A N 1
ATOM 767 C CA . LYS A 1 95 ? 13.547 -2.017 -2.601 1.00 95.56 95 LYS A CA 1
ATOM 768 C C . LYS A 1 95 ? 12.587 -3.182 -2.851 1.00 95.56 95 LYS A C 1
ATOM 770 O O . LYS A 1 95 ? 12.369 -3.530 -4.006 1.00 95.56 95 LYS A O 1
ATOM 775 N N . ARG A 1 96 ? 11.958 -3.730 -1.802 1.00 95.38 96 ARG A N 1
ATOM 776 C CA . ARG A 1 96 ? 10.974 -4.825 -1.925 1.00 95.38 96 ARG A CA 1
ATOM 777 C C . ARG A 1 96 ? 9.803 -4.452 -2.840 1.00 95.38 96 ARG A C 1
ATOM 779 O O . ARG A 1 96 ? 9.463 -5.230 -3.727 1.00 95.38 96 ARG A O 1
ATOM 786 N N . CYS A 1 97 ? 9.219 -3.264 -2.666 1.00 96.31 97 CYS A N 1
ATOM 787 C CA . CYS A 1 97 ? 8.112 -2.795 -3.510 1.00 96.31 97 CYS A CA 1
ATOM 788 C C . CYS A 1 97 ? 8.556 -2.626 -4.972 1.00 96.31 97 CYS A C 1
ATOM 790 O O . CYS A 1 97 ? 7.861 -3.060 -5.890 1.00 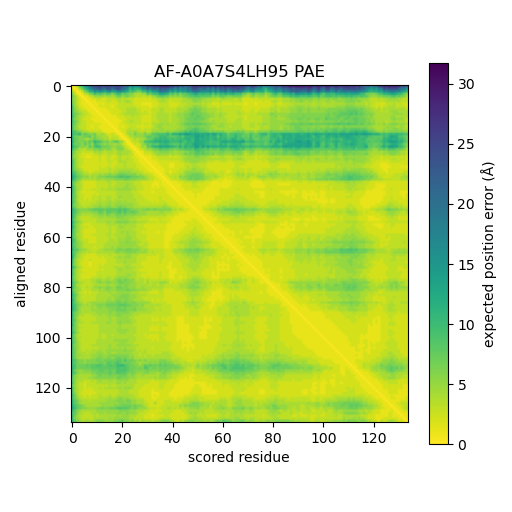96.31 97 CYS A O 1
ATOM 792 N N . ALA A 1 98 ? 9.740 -2.045 -5.192 1.00 96.12 98 ALA A N 1
ATOM 793 C CA . ALA A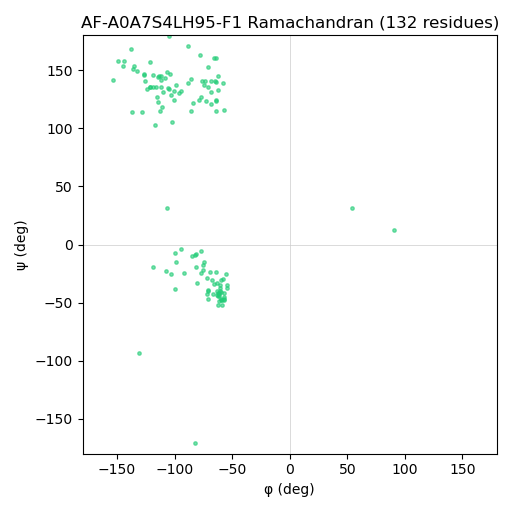 1 98 ? 10.311 -1.881 -6.525 1.00 96.12 98 ALA A CA 1
ATOM 794 C C . ALA A 1 98 ? 10.587 -3.232 -7.208 1.00 96.12 98 ALA A C 1
ATOM 796 O O . ALA A 1 98 ? 10.290 -3.395 -8.389 1.00 96.12 98 ALA A O 1
ATOM 797 N N . ASP A 1 99 ? 11.115 -4.213 -6.472 1.00 96.31 99 ASP A N 1
ATOM 798 C CA . ASP A 1 99 ? 11.407 -5.553 -6.988 1.00 96.31 99 ASP A CA 1
ATOM 799 C C . ASP A 1 99 ? 10.131 -6.308 -7.384 1.00 96.31 99 ASP A C 1
ATOM 801 O O . ASP A 1 99 ? 10.133 -7.039 -8.375 1.00 96.31 99 ASP A O 1
ATOM 805 N N . VAL A 1 100 ? 9.016 -6.107 -6.673 1.00 96.75 100 VAL A N 1
ATOM 806 C CA . VAL A 1 100 ? 7.708 -6.631 -7.102 1.00 96.75 100 VAL A CA 1
ATOM 807 C C . VAL A 1 100 ? 7.293 -6.013 -8.440 1.00 96.75 100 VAL A C 1
ATOM 809 O O . VAL A 1 100 ? 7.044 -6.759 -9.386 1.00 96.75 100 VAL A O 1
ATOM 812 N N . CYS A 1 101 ? 7.307 -4.682 -8.566 1.00 97.31 101 CYS A N 1
ATOM 813 C CA . CYS A 1 101 ? 6.943 -4.005 -9.817 1.00 97.31 101 CYS A CA 1
ATOM 814 C C . CYS A 1 101 ? 7.840 -4.421 -10.997 1.00 97.31 101 CYS A C 1
ATOM 816 O O . CYS A 1 101 ? 7.341 -4.680 -12.091 1.00 97.31 101 CYS A O 1
ATOM 818 N N . ARG A 1 102 ? 9.156 -4.559 -10.778 1.00 96.38 102 ARG A N 1
ATOM 819 C CA . ARG A 1 102 ? 10.099 -5.037 -11.806 1.00 96.38 102 ARG A CA 1
ATOM 820 C C . ARG A 1 102 ? 9.784 -6.457 -12.259 1.00 96.38 102 ARG A C 1
ATOM 822 O O . ARG A 1 102 ? 9.796 -6.719 -13.457 1.00 96.38 102 ARG A O 1
ATOM 829 N N . ARG A 1 103 ? 9.490 -7.369 -11.324 1.00 96.75 103 ARG A N 1
ATOM 830 C CA . ARG A 1 103 ? 9.117 -8.751 -11.663 1.00 96.75 103 ARG A CA 1
ATOM 831 C C . ARG A 1 103 ? 7.817 -8.806 -12.459 1.00 96.75 103 ARG A C 1
ATOM 833 O O . ARG A 1 103 ? 7.753 -9.560 -13.421 1.00 96.75 103 ARG A O 1
ATOM 840 N N . MET A 1 104 ? 6.825 -7.982 -12.114 1.00 96.44 104 MET A N 1
ATOM 841 C CA . MET A 1 104 ? 5.585 -7.865 -12.893 1.00 96.44 104 MET A CA 1
ATOM 842 C C . MET A 1 104 ? 5.865 -7.382 -14.322 1.00 96.44 104 MET A C 1
ATOM 844 O O . MET A 1 104 ? 5.422 -8.009 -15.279 1.00 96.44 104 MET A O 1
ATOM 848 N N . ALA A 1 105 ? 6.650 -6.312 -14.481 1.00 96.81 105 ALA A N 1
ATOM 849 C CA . ALA A 1 105 ? 7.013 -5.790 -15.798 1.00 96.81 105 ALA A CA 1
ATOM 850 C C . ALA A 1 105 ? 7.806 -6.801 -16.640 1.00 96.81 105 ALA A C 1
ATOM 852 O O . ALA A 1 105 ? 7.497 -6.996 -17.815 1.00 96.81 105 ALA A O 1
ATOM 853 N N . ALA A 1 106 ? 8.787 -7.480 -16.039 1.00 96.88 106 ALA A N 1
ATOM 854 C CA . ALA A 1 106 ? 9.546 -8.533 -16.706 1.00 96.88 106 ALA A CA 1
ATOM 855 C C . ALA A 1 106 ? 8.639 -9.695 -17.132 1.00 96.88 106 ALA A C 1
ATOM 857 O O . ALA A 1 106 ? 8.737 -10.165 -18.261 1.00 96.88 106 ALA A O 1
ATOM 858 N N . HIS A 1 107 ? 7.711 -10.117 -16.269 1.00 96.81 107 HIS A N 1
ATOM 859 C CA . HIS A 1 107 ? 6.764 -11.181 -16.585 1.00 96.81 107 HIS A CA 1
ATOM 860 C C . HIS A 1 107 ? 5.890 -10.831 -17.797 1.00 96.81 107 HIS A C 1
ATOM 862 O O . HIS A 1 107 ? 5.808 -11.640 -18.723 1.00 96.81 107 HIS A O 1
ATOM 868 N N . MET A 1 108 ? 5.325 -9.619 -17.833 1.00 97.06 108 MET A N 1
ATOM 869 C CA . MET A 1 108 ? 4.545 -9.120 -18.974 1.00 97.06 108 MET A CA 1
ATOM 870 C C . MET A 1 108 ? 5.371 -9.068 -20.261 1.00 97.06 108 MET A C 1
ATOM 872 O O . MET A 1 108 ? 4.894 -9.454 -21.327 1.00 97.06 108 MET A O 1
ATOM 876 N N . GLN A 1 109 ? 6.633 -8.652 -20.176 1.00 96.19 109 GLN A N 1
ATOM 877 C CA . GLN A 1 109 ? 7.498 -8.627 -21.348 1.00 96.19 109 GLN A CA 1
ATOM 878 C C . GLN A 1 109 ? 7.805 -10.037 -21.865 1.00 96.19 109 GLN A C 1
ATOM 880 O O . GLN A 1 109 ? 7.781 -10.268 -23.072 1.00 96.19 109 GLN A O 1
ATOM 885 N N . THR A 1 110 ? 8.091 -10.983 -20.970 1.00 97.19 110 THR A N 1
ATOM 886 C CA . THR A 1 110 ? 8.467 -12.351 -21.345 1.00 97.19 110 THR A CA 1
ATOM 887 C C . THR A 1 110 ? 7.286 -13.158 -21.882 1.00 97.19 110 THR A C 1
ATOM 889 O O . THR A 1 110 ? 7.451 -13.869 -22.871 1.00 97.19 110 THR A O 1
ATOM 892 N N . HIS A 1 111 ? 6.109 -13.057 -21.259 1.00 96.88 111 HIS A N 1
ATOM 893 C CA . HIS A 1 111 ? 4.978 -13.950 -21.546 1.00 96.88 111 HIS A CA 1
ATOM 894 C C . HIS A 1 111 ? 3.948 -13.309 -22.476 1.00 96.88 111 HIS A C 1
ATOM 896 O O . HIS A 1 111 ? 3.451 -13.967 -23.383 1.00 96.88 111 HIS A O 1
ATOM 902 N N . GLU A 1 112 ? 3.692 -12.009 -22.314 1.00 95.44 112 GLU A N 1
ATOM 903 C CA . GLU A 1 112 ? 2.695 -11.277 -23.107 1.00 95.44 112 GLU A CA 1
ATOM 904 C C . GLU A 1 112 ? 3.328 -10.482 -24.257 1.00 95.44 112 GLU A C 1
ATOM 906 O O . GLU A 1 112 ? 2.616 -9.914 -25.085 1.00 95.44 112 GLU A O 1
ATOM 911 N N . ARG A 1 113 ? 4.670 -10.411 -24.317 1.00 95.25 113 ARG A N 1
ATOM 912 C CA . ARG A 1 113 ? 5.433 -9.578 -25.268 1.00 95.25 113 ARG A CA 1
ATOM 913 C C . ARG A 1 113 ? 5.020 -8.101 -25.220 1.00 95.25 113 ARG A C 1
ATOM 915 O O . ARG A 1 113 ? 5.077 -7.398 -26.229 1.00 95.25 113 ARG A O 1
ATOM 922 N N . ARG A 1 114 ? 4.600 -7.630 -24.040 1.00 95.25 114 ARG A N 1
ATOM 923 C CA . ARG A 1 114 ? 4.164 -6.250 -23.794 1.00 95.25 114 ARG A CA 1
ATOM 924 C C . ARG A 1 114 ? 5.103 -5.552 -22.819 1.00 95.25 114 ARG A C 1
ATOM 926 O O . ARG A 1 114 ? 5.289 -6.009 -21.693 1.00 95.25 114 ARG A O 1
ATOM 933 N N . VAL A 1 115 ? 5.597 -4.383 -23.224 1.00 94.00 115 VAL A N 1
ATOM 934 C CA . VAL A 1 115 ? 6.369 -3.492 -22.352 1.00 94.00 115 VAL A CA 1
ATOM 935 C C . VAL A 1 115 ? 5.402 -2.642 -21.532 1.00 94.00 115 VAL A C 1
ATOM 937 O O . VAL A 1 115 ? 4.599 -1.891 -22.086 1.00 94.00 115 VAL A O 1
ATOM 940 N N . LEU A 1 116 ? 5.496 -2.721 -20.204 1.00 95.31 116 LEU A N 1
ATOM 941 C CA . LEU A 1 116 ? 4.764 -1.813 -19.324 1.00 95.31 116 LEU A CA 1
ATOM 942 C C . LEU A 1 116 ? 5.476 -0.459 -19.240 1.00 95.31 116 LEU A C 1
ATOM 944 O O . LEU A 1 116 ? 6.638 -0.381 -18.846 1.00 95.31 116 LEU A O 1
ATOM 948 N N . LEU A 1 117 ? 4.754 0.617 -19.555 1.00 96.31 117 LEU A N 1
ATOM 949 C CA . LEU A 1 117 ? 5.263 1.988 -19.427 1.00 96.31 117 LEU A CA 1
ATOM 950 C C . LEU A 1 117 ? 5.188 2.504 -17.986 1.00 96.31 117 LEU A C 1
ATOM 952 O O . LEU A 1 117 ? 6.025 3.299 -17.559 1.00 96.31 117 LEU A O 1
ATOM 956 N N . ARG A 1 118 ? 4.171 2.063 -17.239 1.00 96.81 118 ARG A N 1
ATOM 957 C CA . ARG A 1 118 ? 3.913 2.502 -15.869 1.00 96.81 118 ARG A CA 1
ATOM 958 C C . ARG A 1 118 ? 3.157 1.439 -15.082 1.00 96.81 118 ARG A C 1
ATOM 960 O O . ARG A 1 118 ? 2.232 0.825 -15.604 1.00 96.81 118 ARG A O 1
ATOM 967 N N . ILE A 1 119 ? 3.514 1.291 -13.810 1.00 96.69 119 ILE A N 1
ATOM 968 C CA . ILE A 1 119 ? 2.762 0.536 -12.804 1.00 96.69 119 ILE A CA 1
ATOM 969 C C . ILE A 1 119 ? 2.464 1.484 -11.643 1.00 96.69 119 ILE A C 1
ATOM 971 O O . ILE A 1 119 ? 3.351 2.203 -11.182 1.00 96.69 119 ILE A O 1
ATOM 975 N N . VAL A 1 120 ? 1.220 1.482 -11.169 1.00 95.81 120 VAL A N 1
ATOM 976 C CA . VAL A 1 120 ? 0.838 2.091 -9.891 1.00 95.81 120 VAL A CA 1
ATOM 977 C C . VAL A 1 120 ? 0.338 0.959 -9.010 1.00 95.81 120 VAL A C 1
ATOM 979 O O . VAL A 1 120 ? -0.753 0.445 -9.225 1.00 95.81 120 VAL A O 1
ATOM 982 N N . ALA A 1 121 ? 1.180 0.535 -8.076 1.00 95.69 121 ALA A N 1
ATOM 983 C CA . ALA A 1 121 ? 0.922 -0.588 -7.187 1.00 95.69 121 ALA A CA 1
ATOM 984 C C . ALA A 1 121 ? 0.740 -0.095 -5.754 1.00 95.69 121 ALA A C 1
ATOM 986 O O . ALA A 1 121 ? 1.424 0.839 -5.324 1.00 95.69 121 ALA A O 1
ATOM 987 N N . TYR A 1 122 ? -0.142 -0.751 -5.009 1.00 95.81 122 TYR A N 1
ATOM 988 C CA . TYR A 1 122 ? -0.359 -0.476 -3.597 1.00 95.81 122 TYR A CA 1
ATOM 989 C C . TYR A 1 122 ? 0.073 -1.678 -2.766 1.00 95.81 122 TYR A C 1
ATOM 991 O O . TYR A 1 122 ? -0.051 -2.827 -3.179 1.00 95.81 122 TYR A O 1
ATOM 999 N N . PHE A 1 123 ? 0.625 -1.402 -1.592 1.00 96.44 123 PHE A N 1
ATOM 1000 C CA . PHE A 1 123 ? 1.108 -2.415 -0.671 1.00 96.44 123 PHE A CA 1
ATOM 1001 C C . PHE A 1 123 ? 0.692 -2.085 0.757 1.00 96.44 123 PHE A C 1
ATOM 1003 O O . PHE A 1 123 ? 0.589 -0.915 1.142 1.00 96.44 123 PHE A O 1
ATOM 1010 N N . LYS A 1 124 ? 0.528 -3.120 1.576 1.00 95.50 124 LYS A N 1
ATOM 1011 C CA . LYS A 1 124 ? 0.426 -3.004 3.033 1.00 95.50 124 LYS A CA 1
ATOM 1012 C C . LYS A 1 124 ? 1.518 -3.801 3.714 1.00 95.50 124 LYS A C 1
ATOM 1014 O O . LYS A 1 124 ? 2.066 -4.733 3.138 1.00 95.50 124 LYS A O 1
ATOM 1019 N N . MET A 1 125 ? 1.822 -3.416 4.946 1.00 94.00 125 MET A N 1
ATOM 1020 C CA . MET A 1 125 ? 2.630 -4.234 5.838 1.00 94.00 125 MET A CA 1
ATOM 1021 C C . MET A 1 125 ? 1.758 -4.725 6.977 1.00 94.00 125 MET A C 1
ATOM 1023 O O . MET A 1 125 ? 0.992 -3.937 7.536 1.00 94.00 125 MET A O 1
ATOM 1027 N N . ASP A 1 126 ? 1.885 -6.001 7.305 1.00 93.38 126 ASP A N 1
ATOM 1028 C CA . ASP A 1 126 ? 1.210 -6.574 8.459 1.00 93.38 126 ASP A CA 1
ATOM 1029 C C . ASP A 1 126 ? 1.984 -6.314 9.766 1.00 93.38 126 ASP A C 1
ATOM 1031 O O . ASP A 1 126 ? 2.952 -5.545 9.818 1.00 93.38 126 ASP A O 1
ATOM 1035 N N . GLN A 1 127 ? 1.541 -6.960 10.842 1.00 91.69 127 GLN A N 1
ATOM 1036 C CA . GLN A 1 127 ? 2.150 -6.863 12.167 1.00 91.69 127 GLN A CA 1
ATOM 1037 C C . GLN A 1 127 ? 3.549 -7.498 12.239 1.00 91.69 127 GLN A C 1
ATOM 1039 O O . GLN A 1 127 ? 4.405 -7.001 12.978 1.00 91.69 127 GLN A O 1
ATOM 1044 N N . SER A 1 128 ? 3.800 -8.533 11.434 1.00 92.00 128 SER A N 1
ATOM 1045 C CA . SER A 1 128 ? 5.089 -9.227 11.316 1.00 92.00 128 SER A CA 1
ATOM 1046 C C . SER A 1 128 ? 6.116 -8.416 10.516 1.00 92.00 128 SER A C 1
ATOM 1048 O O . SER A 1 128 ? 7.322 -8.632 10.637 1.00 92.00 128 SER A O 1
ATOM 1050 N N . GLY A 1 129 ? 5.656 -7.429 9.741 1.00 86.56 129 GLY A N 1
ATOM 1051 C CA . GLY A 1 129 ? 6.485 -6.643 8.827 1.00 86.56 129 GLY A CA 1
ATOM 1052 C C . GLY A 1 129 ? 6.567 -7.242 7.422 1.00 86.56 129 GLY A C 1
ATOM 1053 O O . GLY A 1 129 ? 7.388 -6.795 6.609 1.00 86.56 129 GLY A O 1
ATOM 1054 N N . ASP A 1 130 ? 5.713 -8.218 7.123 1.00 90.56 130 ASP A N 1
ATOM 1055 C CA . ASP A 1 130 ? 5.572 -8.801 5.800 1.00 90.56 130 ASP A CA 1
ATOM 1056 C C . ASP A 1 130 ? 4.798 -7.850 4.892 1.00 90.56 130 ASP A C 1
ATOM 1058 O O . ASP A 1 130 ? 3.868 -7.164 5.311 1.00 90.56 130 ASP A O 1
ATOM 1062 N N . THR A 1 131 ? 5.229 -7.757 3.633 1.00 91.88 131 THR A N 1
ATOM 1063 C CA . THR A 1 131 ? 4.662 -6.824 2.652 1.00 91.88 131 THR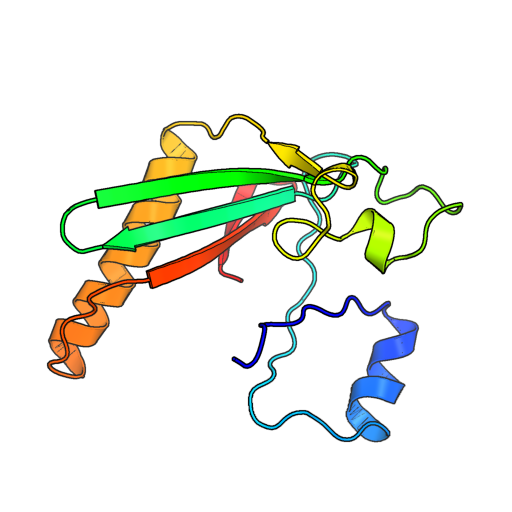 A CA 1
ATOM 1064 C C . THR A 1 131 ? 3.696 -7.553 1.727 1.00 91.88 131 THR A C 1
ATOM 1066 O O . THR A 1 131 ? 4.082 -8.500 1.047 1.00 91.88 131 THR A O 1
ATOM 1069 N N . PHE A 1 132 ? 2.463 -7.066 1.661 1.00 94.12 132 PHE A N 1
ATOM 1070 C CA . PHE A 1 132 ? 1.374 -7.610 0.861 1.00 94.12 132 PHE A CA 1
ATOM 1071 C C . PHE A 1 132 ? 1.059 -6.660 -0.287 1.00 94.12 132 PHE A C 1
ATOM 1073 O O . PHE A 1 132 ? 0.907 -5.461 -0.059 1.00 94.12 132 PHE A O 1
ATOM 1080 N N . PHE A 1 133 ? 0.958 -7.194 -1.502 1.00 93.12 133 PHE A N 1
ATOM 1081 C CA . PHE A 1 133 ? 0.425 -6.477 -2.660 1.00 93.12 133 PHE A CA 1
ATOM 1082 C C . PHE A 1 133 ? -1.101 -6.365 -2.539 1.00 93.12 133 PHE A C 1
ATOM 1084 O O . PHE A 1 133 ? -1.748 -7.321 -2.098 1.00 93.12 133 PHE A O 1
ATOM 1091 N N . LEU A 1 134 ? -1.640 -5.188 -2.863 1.00 89.81 134 LEU A N 1
ATOM 1092 C CA . LEU A 1 134 ? -3.071 -4.896 -2.892 1.00 89.81 134 LEU A CA 1
ATOM 1093 C C . LEU A 1 134 ? -3.589 -4.844 -4.327 1.00 89.81 134 LEU A C 1
ATOM 1095 O O . LEU A 1 134 ? -2.959 -4.122 -5.134 1.00 89.81 134 LEU A O 1
#

Solvent-accessible surface area (backbone atoms only — not comparable to full-atom values): 8109 Å² total; per-residue (Å²): 131,90,72,88,79,88,83,80,77,56,81,84,47,45,66,48,55,73,75,72,48,90,73,63,91,91,64,82,90,74,84,84,73,57,38,64,58,64,35,32,56,37,33,42,35,44,36,38,90,89,49,71,49,68,49,28,32,30,16,71,36,48,56,82,48,83,90,52,55,70,53,65,15,57,35,40,92,86,44,58,73,89,45,33,43,82,46,92,69,56,70,70,58,46,50,52,54,46,52,51,54,50,51,53,39,50,48,35,35,74,75,69,70,38,83,61,73,66,46,83,45,40,30,36,44,31,68,90,66,52,79,42,83,103

Radius of gyration: 16.35 Å; Cα contacts (8 Å, |Δi|>4): 200; chains: 1; bounding box: 42×30×43 Å

Secondary structure (DSSP, 8-state):
----------GGGHHHHHHHSPPPTT---------SSSS-EEEEEEE-SS-EEEEEEEESS-TT-TTS-HHHHH-STTS-GGGEEEE---HHHHHHHHHHHHHHHHHHHHHS----S-EEEEEEE-SS--EEE-